Protein AF-A0A073IUQ6-F1 (afdb_monomer_lite)

Organism: NCBI:txid2754

Radius of gyration: 14.91 Å; chains: 1; bounding box: 53×24×24 Å

pLDDT: mean 89.19, std 12.93, range [38.78, 98.38]

InterPro domains:
  IPR021791 Phage tail tube protein, GTA-gp10 [PF11836] (2-70)

Secondary structure (DSSP, 8-state):
-EEEEETTEEEEE---HHHHHHHHHHHT-S-HHHHHHHHHTT---HHHHHHHHHHHHTTT-TT--HHHHHHHHHT-TTHHHHHHHHHHHHHHHHHHHHHHHHHTTTTT--

Sequence (110 aa):
MITVKFNGVEYEIEYGHNAVCAIEDALGVENIMTVLKGAFNGKSSFRVMRAVIWAGMLGKRRSITLEDVGDIMDSDKNSFEVAQDAFAELYKSVMATLSVAKTDKTDTKN

Structure (mmCIF, N/CA/C/O backbone):
data_AF-A0A073IUQ6-F1
#
_entry.id   AF-A0A073IUQ6-F1
#
loop_
_atom_site.group_PDB
_atom_site.id
_atom_site.type_symbol
_atom_site.label_atom_id
_atom_site.label_alt_id
_atom_site.label_comp_id
_atom_site.label_asym_id
_atom_site.label_entity_id
_atom_site.label_seq_id
_atom_site.pdbx_PDB_ins_code
_atom_site.Cartn_x
_atom_site.Cartn_y
_atom_site.Cartn_z
_atom_site.occupancy
_atom_site.B_iso_or_equiv
_atom_site.auth_seq_id
_atom_site.auth_comp_id
_atom_site.auth_asym_id
_atom_site.auth_atom_id
_atom_site.pdbx_PDB_model_num
ATOM 1 N N . MET A 1 1 ? 4.870 -1.431 12.176 1.00 88.81 1 MET A N 1
ATOM 2 C CA . MET A 1 1 ? 3.399 -1.519 12.263 1.00 88.81 1 MET A CA 1
ATOM 3 C C . MET A 1 1 ? 2.876 -0.139 12.590 1.00 88.81 1 MET A C 1
ATOM 5 O O . MET A 1 1 ? 3.387 0.472 13.524 1.00 88.81 1 MET A O 1
ATOM 9 N N . ILE A 1 2 ? 1.891 0.332 11.832 1.00 95.25 2 ILE A N 1
ATOM 10 C CA . ILE A 1 2 ? 1.185 1.593 12.087 1.00 95.25 2 ILE A CA 1
ATOM 11 C C . ILE A 1 2 ? -0.323 1.377 11.948 1.00 95.25 2 ILE A C 1
ATOM 13 O O . ILE A 1 2 ? -0.761 0.387 11.358 1.00 95.25 2 ILE A O 1
ATOM 17 N N . THR A 1 3 ? -1.103 2.317 12.470 1.00 96.88 3 THR A N 1
ATOM 18 C CA . THR A 1 3 ? -2.551 2.369 12.261 1.00 96.88 3 THR A CA 1
ATOM 19 C C . THR A 1 3 ? -2.859 3.474 11.266 1.00 96.88 3 THR A C 1
ATOM 21 O O . THR A 1 3 ? -2.426 4.610 11.447 1.00 96.88 3 THR A O 1
ATOM 24 N N . VAL A 1 4 ? -3.613 3.137 10.227 1.00 95.19 4 VAL A N 1
ATOM 25 C CA . VAL A 1 4 ? -4.135 4.080 9.237 1.00 95.19 4 VAL A CA 1
ATOM 26 C C . VAL A 1 4 ? -5.645 4.192 9.374 1.00 95.19 4 VAL A C 1
ATOM 28 O O . VAL A 1 4 ? -6.307 3.236 9.778 1.00 95.19 4 VAL A O 1
ATOM 31 N N . LYS A 1 5 ? -6.206 5.355 9.050 1.00 96.00 5 LYS A N 1
ATOM 32 C CA . LYS A 1 5 ? -7.632 5.624 9.228 1.00 96.00 5 LYS A CA 1
ATOM 33 C C . LYS A 1 5 ? -8.275 5.970 7.895 1.00 96.00 5 LY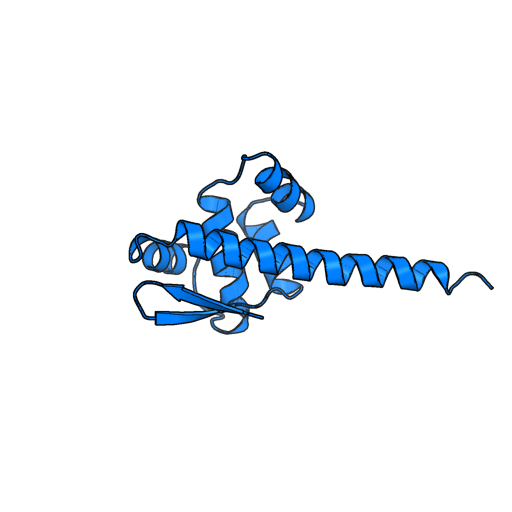S A C 1
ATOM 35 O O . LYS A 1 5 ? -7.855 6.930 7.266 1.00 96.00 5 LYS A O 1
ATOM 40 N N . PHE A 1 6 ? -9.295 5.207 7.512 1.00 94.31 6 PHE A N 1
ATOM 41 C CA . PHE A 1 6 ? -10.130 5.475 6.342 1.00 94.31 6 PHE A CA 1
ATOM 42 C C . PHE A 1 6 ? -11.581 5.653 6.784 1.00 94.31 6 PHE A C 1
ATOM 44 O O . PHE A 1 6 ? -12.149 4.769 7.426 1.00 94.31 6 PHE A O 1
ATOM 51 N N . ASN A 1 7 ? -12.171 6.803 6.470 1.00 92.44 7 ASN A N 1
ATOM 52 C CA . ASN A 1 7 ? -13.554 7.177 6.757 1.00 92.44 7 ASN A CA 1
ATOM 53 C C . ASN A 1 7 ? -13.969 6.884 8.213 1.00 92.44 7 ASN A C 1
ATOM 55 O O . ASN A 1 7 ? -15.005 6.287 8.498 1.00 92.44 7 ASN A O 1
ATOM 59 N N . GLY A 1 8 ? -13.107 7.246 9.165 1.00 90.81 8 GLY A N 1
ATOM 60 C CA . GLY A 1 8 ? -13.369 7.015 10.587 1.00 90.81 8 GLY A CA 1
ATOM 61 C C . GLY A 1 8 ? -12.988 5.625 11.108 1.00 90.81 8 GLY A C 1
ATOM 62 O O . GLY A 1 8 ? -12.886 5.468 12.323 1.00 90.81 8 GLY A O 1
ATOM 63 N N . VAL A 1 9 ? -12.725 4.653 10.233 1.00 94.75 9 VAL A N 1
ATOM 64 C CA . VAL A 1 9 ? -12.365 3.275 10.592 1.00 94.75 9 VAL A CA 1
ATOM 65 C C . VAL A 1 9 ? -10.850 3.110 10.614 1.00 94.75 9 VAL A C 1
ATOM 67 O O . VAL A 1 9 ? -10.156 3.509 9.681 1.00 94.75 9 VAL A O 1
ATOM 70 N N . GLU A 1 10 ? -10.340 2.512 11.684 1.00 95.81 10 GLU A N 1
ATOM 71 C CA . GLU A 1 10 ? -8.915 2.249 11.866 1.00 95.81 10 GLU A CA 1
ATOM 72 C C . GLU A 1 10 ? -8.526 0.865 11.343 1.00 95.81 10 GLU A C 1
ATOM 74 O O . GLU A 1 10 ? -9.211 -0.139 11.567 1.00 95.81 10 GLU A O 1
ATOM 79 N N . TYR A 1 11 ? -7.394 0.818 10.651 1.00 95.81 11 TYR A N 1
ATOM 80 C CA . TYR A 1 11 ? -6.815 -0.386 10.084 1.00 95.81 11 TYR A CA 1
ATOM 81 C C . TYR A 1 11 ? -5.352 -0.482 10.488 1.00 95.81 11 TYR A C 1
ATOM 83 O O . TYR A 1 11 ? -4.562 0.434 10.266 1.00 95.81 11 TYR A O 1
ATOM 91 N N . GLU A 1 12 ? -4.985 -1.620 11.059 1.00 96.31 12 GLU A N 1
ATOM 92 C CA . GLU A 1 12 ? -3.588 -1.942 11.322 1.00 96.31 12 GLU A CA 1
ATOM 93 C C . GLU A 1 12 ? -2.908 -2.398 10.032 1.00 96.31 12 GLU A C 1
ATOM 95 O O . GLU A 1 12 ? -3.426 -3.269 9.323 1.00 96.31 12 GLU A O 1
ATOM 100 N N . ILE A 1 13 ? -1.731 -1.836 9.759 1.00 96.50 13 ILE A N 1
ATOM 101 C CA . ILE A 1 13 ? -0.875 -2.251 8.651 1.00 96.50 13 ILE A CA 1
ATOM 102 C C . ILE A 1 13 ? 0.546 -2.573 9.121 1.00 96.50 13 ILE A C 1
ATOM 104 O O . ILE A 1 13 ? 1.128 -1.909 9.988 1.00 96.50 13 ILE A O 1
ATOM 108 N N . GLU A 1 14 ? 1.122 -3.614 8.527 1.00 95.44 14 GLU A N 1
ATOM 109 C CA . GLU A 1 14 ? 2.458 -4.111 8.842 1.00 95.44 14 GLU A CA 1
ATOM 110 C C . GLU A 1 14 ? 3.165 -4.626 7.585 1.00 95.44 14 GLU A C 1
ATOM 112 O O . GLU A 1 14 ? 2.602 -5.404 6.816 1.00 95.44 14 GLU A O 1
ATOM 117 N N . TYR A 1 15 ? 4.434 -4.246 7.412 1.00 96.44 15 TYR A N 1
ATOM 118 C CA . TYR A 1 15 ? 5.253 -4.677 6.280 1.00 96.44 15 TYR A CA 1
ATOM 119 C C . TYR A 1 15 ? 6.344 -5.656 6.709 1.00 96.44 15 TYR A C 1
ATOM 121 O O . TYR A 1 15 ? 7.486 -5.279 6.970 1.00 96.44 15 TYR A O 1
ATOM 129 N N . GLY A 1 16 ? 5.973 -6.934 6.774 1.00 92.94 16 GLY A N 1
ATOM 130 C CA . GLY A 1 16 ? 6.921 -8.050 6.819 1.00 92.94 16 GLY A CA 1
ATOM 131 C C . GLY A 1 16 ? 7.268 -8.575 5.419 1.00 92.94 16 GLY A C 1
ATOM 132 O O . GLY A 1 16 ? 6.760 -8.076 4.416 1.00 92.94 16 GLY A O 1
ATOM 133 N N . HIS A 1 17 ? 8.075 -9.638 5.347 1.00 93.06 17 HIS A N 1
ATOM 134 C CA . HIS A 1 17 ? 8.494 -10.260 4.078 1.00 93.06 17 HIS A CA 1
ATOM 135 C C . HIS A 1 17 ? 7.322 -10.569 3.136 1.00 93.06 17 HIS A C 1
ATOM 137 O O . HIS A 1 17 ? 7.342 -10.167 1.980 1.00 93.06 17 HIS A O 1
ATOM 143 N N . ASN A 1 18 ? 6.261 -11.204 3.644 1.00 94.56 18 ASN A N 1
ATOM 144 C CA . ASN A 1 18 ? 5.112 -11.567 2.810 1.00 94.56 18 ASN A CA 1
ATOM 145 C C . ASN A 1 18 ? 4.370 -10.345 2.253 1.00 94.56 18 ASN A C 1
ATOM 147 O O . ASN A 1 18 ? 3.811 -10.431 1.168 1.00 94.56 18 ASN A O 1
ATOM 151 N N . ALA A 1 19 ? 4.352 -9.224 2.979 1.00 96.50 19 ALA A N 1
ATOM 152 C CA . ALA A 1 19 ? 3.744 -7.996 2.477 1.00 96.50 19 ALA A CA 1
ATOM 153 C C . ALA A 1 19 ? 4.588 -7.411 1.337 1.00 96.50 19 ALA A C 1
ATOM 155 O O . ALA A 1 19 ? 4.046 -7.012 0.313 1.00 96.50 19 ALA A O 1
ATOM 156 N N . VAL A 1 20 ? 5.917 -7.419 1.478 1.00 96.12 20 VAL A N 1
ATOM 157 C CA . VAL A 1 20 ? 6.829 -6.973 0.415 1.00 96.12 20 VAL A CA 1
ATOM 158 C C . VAL A 1 20 ? 6.668 -7.831 -0.842 1.00 96.12 20 VAL A C 1
ATOM 160 O O . VAL A 1 20 ? 6.444 -7.272 -1.912 1.00 96.12 20 VAL A O 1
ATOM 163 N N . CYS A 1 21 ? 6.679 -9.161 -0.711 1.00 96.25 21 CYS A N 1
ATOM 164 C CA . CYS A 1 21 ? 6.465 -10.059 -1.850 1.00 96.25 21 CYS A CA 1
ATOM 165 C C . CYS A 1 21 ? 5.079 -9.867 -2.479 1.00 96.25 21 CYS A C 1
ATOM 167 O O . CYS A 1 21 ? 4.961 -9.814 -3.695 1.00 96.25 21 CYS A O 1
ATOM 169 N N . ALA A 1 22 ? 4.033 -9.665 -1.671 1.00 97.44 22 ALA A N 1
ATOM 170 C CA . ALA A 1 22 ? 2.697 -9.394 -2.197 1.00 97.44 22 ALA A CA 1
ATOM 171 C C . ALA A 1 22 ? 2.655 -8.112 -3.050 1.00 97.44 22 ALA A C 1
ATOM 173 O O . ALA A 1 22 ? 1.973 -8.080 -4.073 1.00 97.44 22 ALA A O 1
ATOM 174 N N . ILE A 1 23 ? 3.393 -7.062 -2.667 1.00 97.31 23 ILE A N 1
ATOM 175 C CA . ILE A 1 23 ? 3.520 -5.839 -3.478 1.00 97.31 23 ILE A CA 1
ATOM 176 C C . ILE A 1 23 ? 4.221 -6.145 -4.804 1.00 97.31 23 ILE A C 1
ATOM 178 O O . ILE A 1 23 ? 3.777 -5.669 -5.849 1.00 97.31 23 ILE A O 1
ATOM 182 N N . GLU A 1 24 ? 5.308 -6.916 -4.763 1.00 97.19 24 GLU A N 1
ATOM 183 C CA . GLU A 1 24 ? 6.070 -7.319 -5.949 1.00 97.19 24 GLU A CA 1
ATOM 184 C C . GLU A 1 24 ? 5.193 -8.101 -6.934 1.00 97.19 24 GLU A C 1
ATOM 186 O O . GLU A 1 24 ? 5.080 -7.709 -8.100 1.00 97.19 24 GLU A O 1
ATOM 191 N N . ASP A 1 25 ? 4.479 -9.111 -6.436 1.00 97.75 25 ASP A N 1
ATOM 192 C CA . ASP A 1 25 ? 3.556 -9.943 -7.208 1.00 97.75 25 ASP A CA 1
ATOM 193 C C . ASP A 1 25 ? 2.413 -9.113 -7.810 1.00 97.75 25 ASP A C 1
ATOM 195 O O . ASP A 1 25 ? 2.125 -9.204 -9.005 1.00 97.75 25 ASP A O 1
ATOM 199 N N . ALA A 1 26 ? 1.775 -8.255 -7.006 1.00 97.19 26 ALA A N 1
ATOM 200 C CA . ALA A 1 26 ? 0.637 -7.446 -7.444 1.00 97.19 26 ALA A CA 1
ATOM 201 C C . ALA A 1 26 ? 1.007 -6.405 -8.509 1.00 97.19 26 ALA A C 1
ATOM 203 O O . ALA A 1 26 ? 0.166 -6.025 -9.328 1.00 97.19 26 ALA A O 1
ATOM 204 N N . LEU A 1 27 ? 2.247 -5.913 -8.489 1.00 95.88 27 LEU A N 1
ATOM 205 C CA . LEU A 1 27 ? 2.737 -4.914 -9.437 1.00 95.88 27 LEU A CA 1
ATOM 206 C C . LEU A 1 27 ? 3.535 -5.525 -10.596 1.00 95.88 27 LEU A C 1
ATOM 208 O O . LEU A 1 27 ? 3.877 -4.794 -11.527 1.00 95.88 27 LEU A O 1
ATOM 212 N N . GLY A 1 28 ? 3.815 -6.832 -10.563 1.00 95.62 28 GLY A N 1
ATOM 213 C CA . GLY A 1 28 ? 4.615 -7.521 -11.574 1.00 95.62 28 GLY A CA 1
ATOM 214 C C . GLY A 1 28 ? 6.052 -7.006 -11.636 1.00 95.62 28 GLY A C 1
ATOM 215 O O . GLY A 1 28 ? 6.600 -6.832 -12.724 1.00 95.62 28 GLY A O 1
ATOM 216 N N . VAL A 1 29 ? 6.644 -6.695 -10.482 1.00 94.81 29 VAL A N 1
ATOM 217 C CA . VAL A 1 29 ? 8.022 -6.199 -10.377 1.00 94.81 29 VAL A CA 1
ATOM 218 C C . VAL A 1 29 ? 8.901 -7.229 -9.683 1.00 94.81 29 VAL A C 1
ATOM 220 O O . VAL A 1 29 ? 8.500 -7.840 -8.706 1.00 94.81 29 VAL A O 1
ATOM 223 N N . GLU A 1 30 ? 10.138 -7.377 -10.147 1.00 92.00 30 GLU A N 1
ATOM 224 C CA . GLU A 1 30 ? 11.082 -8.353 -9.579 1.00 92.00 30 GLU A CA 1
ATOM 225 C C . GLU A 1 30 ? 11.734 -7.888 -8.267 1.00 92.00 30 GLU A C 1
ATOM 227 O O . GLU A 1 30 ? 12.427 -8.658 -7.607 1.00 92.00 30 GLU A O 1
ATOM 232 N N . ASN A 1 31 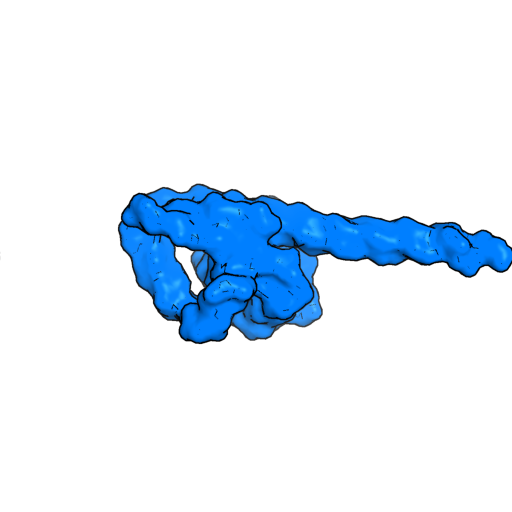? 11.615 -6.597 -7.937 1.00 92.00 31 ASN A N 1
ATOM 233 C CA . ASN A 1 31 ? 12.307 -6.003 -6.800 1.00 92.00 31 ASN A CA 1
ATOM 234 C C . ASN A 1 31 ? 11.568 -4.770 -6.269 1.00 92.00 31 ASN A C 1
ATOM 236 O O . ASN A 1 31 ? 11.369 -3.787 -6.995 1.00 92.00 31 ASN A O 1
ATOM 240 N N . ILE A 1 32 ? 11.265 -4.773 -4.973 1.00 94.25 32 ILE A N 1
ATOM 241 C CA . ILE A 1 32 ? 10.594 -3.687 -4.256 1.00 94.25 32 ILE A CA 1
ATOM 242 C C . ILE A 1 32 ? 11.306 -2.335 -4.388 1.00 94.25 32 ILE A C 1
ATOM 244 O O . ILE A 1 32 ? 10.659 -1.288 -4.429 1.00 94.25 32 ILE A O 1
ATOM 248 N N . MET A 1 33 ? 12.632 -2.313 -4.553 1.00 93.38 33 MET A N 1
ATOM 249 C CA . MET A 1 33 ? 13.396 -1.080 -4.766 1.00 93.38 33 MET A CA 1
ATOM 250 C C . MET A 1 33 ? 12.980 -0.340 -6.040 1.00 93.38 33 MET A C 1
ATOM 252 O O . MET A 1 33 ? 13.134 0.881 -6.103 1.00 93.38 33 MET A O 1
ATOM 256 N N . THR A 1 34 ? 12.444 -1.038 -7.044 1.00 91.81 34 THR A N 1
ATOM 257 C CA . THR A 1 34 ? 11.881 -0.420 -8.254 1.00 91.81 34 THR A CA 1
ATOM 258 C C . THR A 1 34 ? 10.652 0.417 -7.909 1.00 91.81 34 THR A C 1
ATOM 260 O O . THR A 1 34 ? 10.539 1.556 -8.365 1.00 91.81 34 THR A O 1
ATOM 263 N N . VAL A 1 35 ? 9.780 -0.104 -7.042 1.00 92.62 35 VAL A N 1
ATOM 264 C CA . VAL A 1 35 ? 8.598 0.610 -6.535 1.00 92.62 35 VAL A CA 1
ATOM 265 C C . VAL A 1 35 ? 9.034 1.810 -5.703 1.00 92.62 35 VAL A C 1
ATOM 267 O O . VAL A 1 35 ? 8.585 2.929 -5.956 1.00 92.62 35 VAL A O 1
ATOM 270 N N . LEU A 1 36 ? 9.971 1.600 -4.771 1.00 92.31 36 LEU A N 1
ATOM 271 C CA . LEU A 1 36 ? 10.438 2.656 -3.875 1.00 92.31 36 LEU A CA 1
ATOM 272 C C . LEU A 1 36 ? 11.060 3.825 -4.650 1.00 92.31 36 LEU A C 1
ATOM 274 O O . LEU A 1 36 ? 10.669 4.975 -4.464 1.00 92.31 36 LEU A O 1
ATOM 278 N N . LYS A 1 37 ? 11.973 3.544 -5.586 1.00 89.19 37 LYS A N 1
ATOM 279 C CA . LYS A 1 37 ? 12.594 4.573 -6.439 1.00 89.19 37 LYS A CA 1
ATOM 280 C C . LY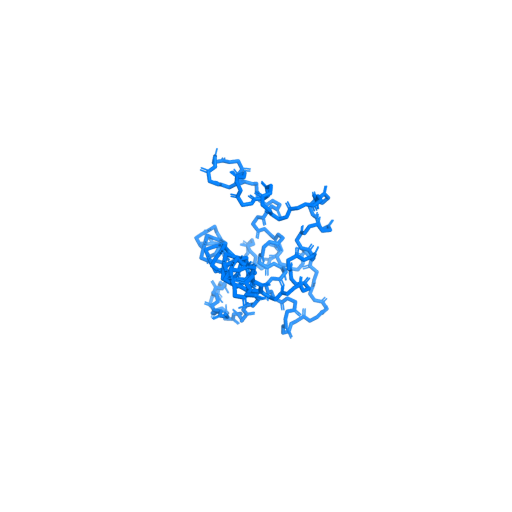S A 1 37 ? 11.587 5.253 -7.366 1.00 89.19 37 LYS A C 1
ATOM 282 O O . LYS A 1 37 ? 11.712 6.448 -7.624 1.00 89.19 37 LYS A O 1
ATOM 287 N N . GLY A 1 38 ? 10.613 4.508 -7.891 1.00 85.69 38 GLY A N 1
ATOM 288 C CA . GLY A 1 38 ? 9.555 5.057 -8.738 1.00 85.69 38 GLY A CA 1
ATOM 289 C C . GLY A 1 38 ? 8.747 6.132 -8.014 1.00 85.69 38 GLY A C 1
ATOM 290 O O . GLY A 1 38 ? 8.531 7.212 -8.565 1.00 85.69 38 GLY A O 1
ATOM 291 N N . ALA A 1 39 ? 8.387 5.875 -6.758 1.00 82.62 39 ALA A N 1
ATOM 292 C CA . ALA A 1 39 ? 7.633 6.814 -5.941 1.00 82.62 39 ALA A CA 1
ATOM 293 C C . ALA A 1 39 ? 8.393 8.118 -5.662 1.00 82.62 39 ALA A C 1
ATOM 295 O O . ALA A 1 39 ? 7.838 9.198 -5.856 1.00 82.62 39 ALA A O 1
ATOM 296 N N . PHE A 1 40 ? 9.681 8.037 -5.300 1.00 75.69 40 PHE A N 1
ATOM 297 C CA . PHE A 1 40 ? 10.514 9.228 -5.067 1.00 75.69 40 PHE A CA 1
ATOM 298 C C . PHE A 1 40 ? 10.696 10.100 -6.313 1.00 75.69 40 PHE A C 1
ATOM 300 O O . PHE A 1 40 ? 10.886 11.306 -6.199 1.00 75.69 40 PHE A O 1
ATOM 307 N N . ASN A 1 41 ? 10.588 9.511 -7.504 1.00 80.38 41 ASN A N 1
ATOM 308 C CA . ASN A 1 41 ? 10.664 10.233 -8.772 1.00 80.38 41 ASN A CA 1
ATOM 309 C C . ASN A 1 41 ? 9.303 10.783 -9.239 1.00 80.38 41 ASN A C 1
ATOM 311 O O . ASN A 1 41 ? 9.155 11.118 -10.415 1.00 80.38 41 ASN A O 1
ATOM 315 N N . GLY A 1 42 ? 8.292 10.818 -8.364 1.00 73.19 42 GLY A N 1
ATOM 316 C CA . GLY A 1 42 ? 6.948 11.295 -8.697 1.00 73.19 42 GLY A CA 1
ATOM 317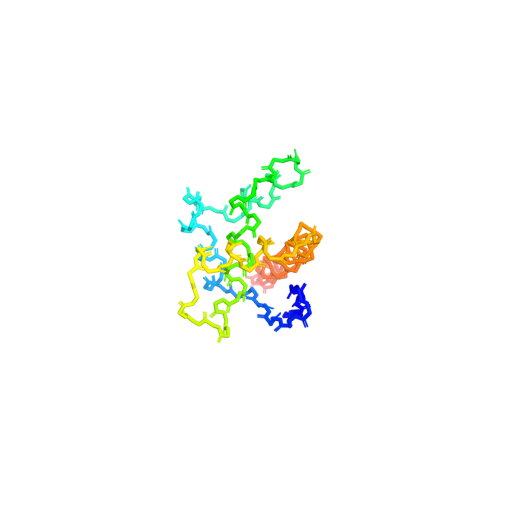 C C . GLY A 1 42 ? 6.174 10.371 -9.643 1.00 73.19 42 GLY A C 1
ATOM 318 O O . GLY A 1 42 ? 5.186 10.794 -10.234 1.00 73.19 42 GLY A O 1
ATOM 319 N N . LYS A 1 43 ? 6.601 9.110 -9.806 1.00 74.12 43 LYS A N 1
ATOM 320 C CA . LYS A 1 43 ? 5.943 8.111 -10.670 1.00 74.12 43 LYS A CA 1
ATOM 321 C C . LYS A 1 43 ? 5.024 7.162 -9.892 1.00 74.12 43 LYS A C 1
ATOM 323 O O . LYS A 1 43 ? 4.738 6.061 -10.363 1.00 74.12 43 LYS A O 1
ATOM 328 N N . SER A 1 44 ? 4.569 7.557 -8.703 1.00 76.75 44 SER A N 1
ATOM 329 C CA . SER A 1 44 ? 3.582 6.777 -7.949 1.00 76.75 44 SER A CA 1
ATOM 330 C C . SER A 1 44 ? 2.246 6.764 -8.681 1.00 76.75 44 SER A C 1
ATOM 332 O O . SER A 1 44 ? 1.670 7.811 -8.959 1.00 76.75 44 SER A O 1
ATOM 334 N N . SER A 1 45 ? 1.741 5.568 -8.973 1.00 88.12 45 SER A N 1
ATOM 335 C CA . SER A 1 45 ? 0.399 5.379 -9.524 1.00 88.12 45 SER A CA 1
ATOM 336 C C . SER A 1 45 ? -0.588 4.982 -8.426 1.00 88.12 45 SER A C 1
ATOM 338 O O . SER A 1 45 ? -0.193 4.415 -7.407 1.00 88.12 45 SER A O 1
ATOM 340 N N . PHE A 1 46 ? -1.885 5.184 -8.664 1.00 91.31 46 PHE A N 1
ATOM 341 C CA . PHE A 1 46 ? -2.940 4.682 -7.773 1.00 91.31 46 PHE A CA 1
ATOM 342 C C . PHE A 1 46 ? -2.850 3.167 -7.544 1.00 91.31 46 PHE A C 1
ATOM 344 O O . PHE A 1 46 ? -3.139 2.686 -6.453 1.00 91.31 46 PHE A O 1
ATOM 351 N N . ARG A 1 47 ? -2.363 2.407 -8.538 1.00 94.00 47 ARG A N 1
ATOM 352 C CA . ARG A 1 47 ? -2.122 0.963 -8.389 1.00 94.00 47 ARG A CA 1
ATOM 353 C C . ARG A 1 47 ? -1.067 0.668 -7.326 1.00 94.00 47 ARG A C 1
ATOM 355 O O . ARG A 1 47 ? -1.254 -0.255 -6.544 1.00 94.00 47 ARG A O 1
ATOM 362 N N . VAL A 1 48 ? 0.002 1.467 -7.276 1.00 94.88 48 VAL A N 1
ATOM 363 C CA . VAL A 1 48 ? 1.042 1.351 -6.242 1.00 94.88 48 VAL A CA 1
ATOM 364 C C . VAL A 1 48 ? 0.454 1.663 -4.872 1.00 94.88 48 VAL A C 1
ATOM 366 O O . VAL A 1 48 ? 0.626 0.871 -3.956 1.00 94.88 48 VAL A O 1
ATOM 369 N N . MET A 1 49 ? -0.285 2.766 -4.735 1.00 94.94 49 MET A N 1
ATOM 370 C CA . MET A 1 49 ? -0.907 3.150 -3.459 1.00 94.94 49 MET A CA 1
ATOM 371 C C . MET A 1 49 ? -1.839 2.058 -2.929 1.00 94.94 49 MET A C 1
ATOM 373 O O . MET A 1 49 ? -1.709 1.641 -1.778 1.00 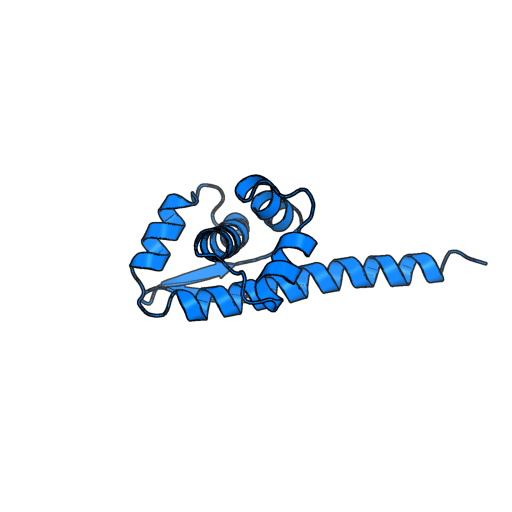94.94 49 MET A O 1
ATOM 377 N N . ARG A 1 50 ? -2.711 1.532 -3.796 1.00 97.19 50 ARG A N 1
ATOM 378 C CA . ARG A 1 50 ? -3.629 0.439 -3.463 1.00 97.19 50 ARG A CA 1
ATOM 379 C C . ARG A 1 50 ? -2.885 -0.829 -3.054 1.00 97.19 50 ARG A C 1
ATOM 381 O O . ARG A 1 50 ? -3.230 -1.429 -2.042 1.00 97.19 50 ARG A O 1
ATOM 388 N N . ALA A 1 51 ? -1.846 -1.214 -3.798 1.00 97.62 51 ALA A N 1
ATOM 389 C CA . ALA A 1 51 ? -1.042 -2.396 -3.488 1.00 97.62 51 ALA A CA 1
ATOM 390 C C . ALA A 1 51 ? -0.309 -2.271 -2.145 1.00 97.62 51 ALA A C 1
ATOM 392 O O . ALA A 1 51 ? -0.260 -3.236 -1.388 1.00 97.62 51 ALA A O 1
ATOM 393 N N . VAL A 1 52 ? 0.214 -1.084 -1.830 1.00 96.81 52 VAL A N 1
ATOM 394 C CA . VAL A 1 52 ? 0.906 -0.801 -0.566 1.00 96.81 52 VAL A CA 1
ATOM 395 C C . VAL A 1 52 ? -0.054 -0.953 0.614 1.00 96.81 52 VAL A C 1
ATOM 397 O O . VAL A 1 52 ? 0.219 -1.742 1.516 1.00 96.81 52 VAL A O 1
ATOM 400 N N . ILE A 1 53 ? -1.214 -0.289 0.577 1.00 97.56 53 ILE A N 1
ATOM 401 C CA . ILE A 1 53 ? -2.221 -0.411 1.642 1.00 97.56 53 ILE A CA 1
ATOM 402 C C . ILE A 1 53 ? -2.692 -1.860 1.789 1.00 97.56 53 ILE A C 1
ATOM 404 O O . ILE A 1 53 ? -2.703 -2.398 2.897 1.00 97.56 53 ILE A O 1
ATOM 408 N N . TRP A 1 54 ? -3.034 -2.506 0.675 1.00 98.38 54 TRP A N 1
ATOM 409 C CA . TRP A 1 54 ? -3.510 -3.884 0.667 1.00 98.38 54 TRP A CA 1
ATOM 410 C C . TRP A 1 54 ? -2.509 -4.845 1.296 1.00 98.38 54 TRP A C 1
ATOM 412 O O . TRP A 1 54 ? -2.857 -5.576 2.225 1.00 98.38 54 TRP A O 1
ATOM 422 N N . ALA A 1 55 ? -1.254 -4.797 0.858 1.00 97.94 55 ALA A N 1
ATOM 423 C CA . ALA A 1 55 ? -0.218 -5.664 1.388 1.00 97.94 55 ALA A CA 1
ATOM 424 C C . ALA A 1 55 ? 0.036 -5.423 2.881 1.00 97.94 55 ALA A C 1
ATOM 426 O O . ALA A 1 55 ? 0.226 -6.382 3.629 1.00 97.94 55 ALA A O 1
ATOM 427 N N . GLY A 1 56 ? -0.023 -4.165 3.327 1.00 97.31 56 GLY A N 1
ATOM 428 C CA . GLY A 1 56 ? 0.063 -3.821 4.743 1.00 97.31 56 GLY A CA 1
ATOM 429 C C . GLY A 1 56 ? -1.078 -4.429 5.567 1.00 97.31 56 GLY A C 1
ATOM 430 O O . GLY A 1 56 ? -0.846 -4.934 6.666 1.00 97.31 56 GLY A O 1
ATOM 431 N N . MET A 1 57 ? -2.303 -4.444 5.032 1.00 97.62 57 MET A N 1
ATOM 432 C CA . MET A 1 57 ? -3.479 -5.010 5.705 1.00 97.62 57 MET A CA 1
ATOM 433 C C . MET A 1 57 ? -3.466 -6.544 5.767 1.00 97.62 57 MET A C 1
ATOM 435 O O . MET A 1 57 ? -4.043 -7.114 6.700 1.00 97.62 57 MET A O 1
ATOM 439 N N . LEU A 1 58 ? -2.787 -7.234 4.839 1.00 96.38 58 LEU A N 1
ATOM 440 C CA . LEU A 1 58 ? -2.712 -8.705 4.815 1.00 96.38 58 LEU A CA 1
ATOM 441 C C . LEU A 1 58 ? -2.174 -9.307 6.120 1.00 96.38 58 LEU A C 1
ATOM 443 O O . LEU A 1 58 ? -2.491 -10.456 6.434 1.00 96.38 58 LEU A O 1
ATOM 447 N N . GLY A 1 59 ? -1.386 -8.556 6.898 1.00 90.06 59 GLY A N 1
ATOM 448 C CA . GLY A 1 59 ? -0.890 -8.994 8.206 1.00 90.06 59 GLY A CA 1
ATOM 449 C C . GLY A 1 59 ? -2.012 -9.382 9.178 1.00 90.06 59 GLY A C 1
ATOM 450 O O . GLY A 1 59 ? -1.890 -10.381 9.889 1.00 90.06 59 GLY A O 1
ATOM 451 N N . LYS A 1 60 ? -3.129 -8.643 9.159 1.00 93.44 60 LYS A N 1
ATOM 452 C CA . LYS A 1 60 ? -4.286 -8.843 10.054 1.00 93.44 60 LYS A CA 1
ATOM 453 C C . LYS A 1 60 ? -5.549 -9.296 9.327 1.00 93.44 60 LYS A C 1
ATOM 455 O O . LYS A 1 60 ? -6.425 -9.898 9.940 1.00 93.44 60 LYS A O 1
ATOM 460 N N . ARG A 1 61 ? -5.647 -9.039 8.022 1.00 93.25 61 ARG A N 1
ATOM 461 C CA . ARG A 1 61 ? -6.820 -9.322 7.187 1.00 93.25 61 ARG A CA 1
ATOM 462 C C . ARG A 1 61 ? -6.411 -10.172 5.989 1.00 93.25 61 ARG A C 1
ATOM 464 O O . ARG A 1 61 ? -6.317 -9.690 4.871 1.00 93.25 61 ARG A O 1
ATOM 471 N N . ARG A 1 62 ? -6.162 -11.461 6.223 1.00 92.25 62 ARG A N 1
ATOM 472 C CA . ARG A 1 62 ? -5.606 -12.383 5.211 1.00 92.25 62 ARG A CA 1
ATOM 473 C C . ARG A 1 62 ? -6.467 -12.564 3.957 1.00 92.25 62 ARG A C 1
ATOM 475 O O . ARG A 1 62 ? -5.928 -12.945 2.928 1.00 92.25 62 ARG A O 1
ATOM 482 N N . SER A 1 63 ? -7.773 -12.325 4.049 1.00 95.00 63 SER A N 1
ATOM 483 C CA . SER A 1 63 ? -8.725 -12.501 2.947 1.00 95.00 63 SER A CA 1
ATOM 484 C C . SER A 1 63 ? -9.071 -11.207 2.208 1.00 95.00 63 SER A C 1
ATOM 486 O O . SER A 1 63 ? -9.911 -11.254 1.317 1.00 95.00 63 SER A O 1
ATOM 488 N N . ILE A 1 64 ? -8.493 -10.062 2.594 1.00 97.38 64 ILE A N 1
ATOM 489 C CA . ILE A 1 64 ? -8.799 -8.790 1.936 1.00 97.38 64 ILE A CA 1
ATOM 490 C C . ILE A 1 64 ? -8.206 -8.777 0.526 1.00 97.38 64 ILE A C 1
ATOM 492 O O . ILE A 1 64 ? -7.060 -9.185 0.312 1.00 97.38 64 ILE A O 1
ATOM 496 N N . THR A 1 65 ? -8.984 -8.317 -0.443 1.00 97.75 65 THR A N 1
ATOM 497 C CA . THR A 1 65 ? -8.555 -8.212 -1.836 1.00 97.75 65 THR A CA 1
ATOM 498 C C . THR A 1 65 ? -8.069 -6.801 -2.161 1.00 97.75 65 THR A C 1
ATOM 500 O O . THR A 1 65 ? -8.309 -5.846 -1.421 1.00 97.75 65 THR A O 1
ATOM 503 N N . LEU A 1 66 ? -7.374 -6.655 -3.292 1.00 97.88 66 LEU A N 1
ATOM 504 C CA . LEU A 1 66 ? -7.023 -5.336 -3.824 1.00 97.88 66 LEU A CA 1
ATOM 505 C C . LEU A 1 66 ? -8.265 -4.490 -4.118 1.00 97.88 66 LEU A C 1
ATOM 507 O O . LEU A 1 66 ? -8.194 -3.271 -3.995 1.00 97.88 66 LEU A O 1
ATOM 511 N N . GLU A 1 67 ? -9.368 -5.122 -4.525 1.00 98.00 67 GLU A N 1
ATOM 512 C CA . GLU A 1 67 ? -10.610 -4.418 -4.838 1.00 98.00 67 GLU A CA 1
ATOM 513 C C . GLU A 1 67 ? -11.286 -3.906 -3.567 1.00 98.00 67 GLU A C 1
ATOM 515 O O . GLU A 1 67 ? -11.566 -2.716 -3.497 1.00 98.00 67 GLU A O 1
ATOM 520 N N . ASP A 1 68 ? -11.382 -4.732 -2.516 1.00 97.94 68 ASP A N 1
ATOM 521 C CA . ASP A 1 68 ? -11.908 -4.297 -1.211 1.00 97.94 68 ASP A CA 1
ATOM 522 C C . ASP A 1 68 ? -11.142 -3.079 -0.670 1.00 97.94 68 ASP A C 1
ATOM 524 O O . ASP A 1 68 ? -11.714 -2.161 -0.087 1.00 97.94 68 ASP A O 1
ATOM 528 N N . VAL A 1 69 ? -9.819 -3.057 -0.859 1.00 97.50 69 VAL A N 1
ATOM 529 C CA . VAL A 1 69 ? -8.977 -1.923 -0.455 1.00 97.50 69 VAL A CA 1
ATOM 530 C C . VAL A 1 69 ? -9.208 -0.709 -1.347 1.00 97.50 69 VAL A C 1
ATOM 532 O O . VAL A 1 69 ? -9.182 0.410 -0.844 1.00 97.50 69 VAL A O 1
ATOM 535 N N . GLY A 1 70 ? -9.453 -0.915 -2.642 1.00 97.31 70 GLY A N 1
ATOM 536 C CA . GLY A 1 70 ? -9.897 0.141 -3.550 1.00 97.31 70 GLY A CA 1
ATOM 537 C C . GLY A 1 70 ? -11.174 0.805 -3.045 1.00 97.31 70 GLY A C 1
ATOM 538 O O . GLY A 1 70 ? -11.179 2.014 -2.851 1.00 97.31 70 GLY A O 1
ATOM 539 N N . ASP A 1 71 ? -12.188 0.010 -2.707 1.00 97.44 71 ASP A N 1
ATOM 540 C CA . ASP A 1 71 ? -13.460 0.505 -2.171 1.00 97.44 71 ASP A CA 1
ATOM 541 C C . ASP A 1 71 ? -13.274 1.266 -0.847 1.00 97.44 71 ASP A C 1
ATOM 543 O O . ASP A 1 71 ? -13.870 2.325 -0.630 1.00 97.44 71 ASP A O 1
ATOM 547 N N . ILE A 1 72 ? -12.405 0.769 0.043 1.00 96.56 72 ILE A N 1
ATOM 548 C CA . ILE A 1 72 ? -12.053 1.466 1.291 1.00 96.56 72 ILE A CA 1
ATOM 549 C C . ILE A 1 72 ? -11.404 2.821 0.987 1.00 96.56 72 ILE A C 1
ATOM 551 O O . ILE A 1 72 ? -11.769 3.826 1.601 1.00 96.56 72 ILE A O 1
ATOM 555 N N . MET A 1 73 ? -10.456 2.864 0.051 1.00 96.00 73 MET A N 1
ATOM 556 C CA . MET A 1 73 ? -9.770 4.097 -0.337 1.00 96.00 73 MET A CA 1
ATOM 557 C C . MET A 1 73 ? -10.715 5.090 -1.023 1.00 96.00 73 MET A C 1
ATOM 559 O O . MET A 1 73 ? -10.628 6.283 -0.743 1.00 96.00 73 MET A O 1
ATOM 563 N N . ASP A 1 74 ? -11.645 4.623 -1.853 1.00 95.75 74 ASP A N 1
ATOM 564 C CA . ASP A 1 74 ? -12.641 5.467 -2.522 1.00 95.75 74 ASP A CA 1
ATOM 565 C C . ASP A 1 74 ? -13.658 6.061 -1.534 1.00 95.75 74 ASP A C 1
ATOM 567 O O . ASP A 1 74 ? -14.210 7.140 -1.764 1.00 95.75 74 ASP A O 1
ATOM 571 N N . SER A 1 75 ? -13.875 5.394 -0.395 1.00 92.75 75 SER A N 1
ATOM 572 C CA . SER A 1 75 ? -14.757 5.882 0.670 1.00 92.75 75 SER A CA 1
ATOM 573 C C . SER A 1 75 ? -14.192 7.067 1.469 1.00 92.75 75 SER A C 1
ATOM 575 O O . SER A 1 75 ? -14.944 7.712 2.205 1.00 92.75 75 SER A O 1
ATOM 577 N N . ASP A 1 76 ? -12.896 7.382 1.329 1.00 92.50 76 ASP A N 1
ATOM 578 C CA . ASP A 1 76 ? -12.224 8.468 2.049 1.00 92.50 76 ASP A CA 1
ATOM 579 C C . ASP A 1 76 ? -11.564 9.478 1.096 1.00 92.50 76 ASP A C 1
ATOM 581 O O . ASP A 1 76 ? -10.711 9.147 0.274 1.00 92.50 76 ASP A O 1
ATOM 585 N N . LYS A 1 77 ? -11.899 10.762 1.267 1.00 89.38 77 LYS A N 1
ATOM 586 C CA . LYS A 1 77 ? -11.320 11.871 0.492 1.00 89.38 77 LYS A CA 1
ATOM 587 C C . LYS A 1 77 ? -9.829 12.088 0.759 1.00 89.38 77 LYS A C 1
ATOM 589 O O . LYS A 1 77 ? -9.151 12.667 -0.085 1.00 89.38 77 LYS A O 1
A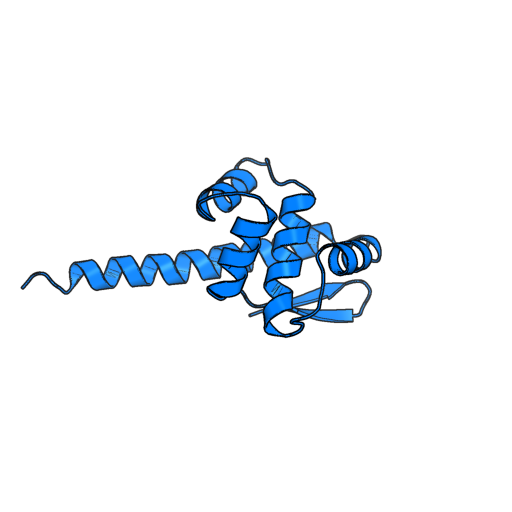TOM 594 N N . ASN A 1 78 ? -9.329 11.624 1.901 1.00 90.06 78 ASN A N 1
ATOM 595 C CA . ASN A 1 78 ? -7.937 11.760 2.320 1.00 90.06 78 ASN A CA 1
ATOM 596 C C . ASN A 1 78 ? -7.124 10.483 2.066 1.00 90.06 78 ASN A C 1
ATOM 598 O O . ASN A 1 78 ? -5.994 10.364 2.537 1.00 90.06 78 ASN A O 1
ATOM 602 N N . SER A 1 79 ? -7.661 9.521 1.309 1.00 91.69 79 SER A N 1
ATOM 603 C CA . SER A 1 79 ? -7.009 8.229 1.063 1.00 91.69 79 SER A CA 1
ATOM 604 C C . SER A 1 79 ? -5.603 8.342 0.467 1.00 91.69 79 SER A C 1
ATOM 606 O O . SER A 1 79 ? -4.763 7.474 0.701 1.00 91.69 79 SER A O 1
ATOM 608 N N . PHE A 1 80 ? -5.317 9.432 -0.248 1.00 89.94 80 PHE A N 1
ATOM 609 C CA . PHE A 1 80 ? -3.986 9.729 -0.767 1.00 89.94 80 PHE A CA 1
ATOM 610 C C . PHE A 1 80 ? -2.957 10.000 0.338 1.00 89.94 80 PHE A C 1
ATOM 612 O O . PHE A 1 80 ? -1.869 9.430 0.299 1.00 89.94 80 PHE A O 1
ATOM 619 N N . GLU A 1 81 ? -3.289 10.834 1.326 1.00 91.25 81 GLU A N 1
ATOM 620 C CA . GLU A 1 81 ? -2.399 11.141 2.458 1.00 91.25 81 GLU A CA 1
ATOM 621 C C . GLU A 1 81 ? -2.139 9.877 3.279 1.00 91.25 81 GLU A C 1
ATOM 623 O O . GLU A 1 81 ? -0.998 9.527 3.572 1.00 91.25 81 GLU A O 1
ATOM 628 N N . VAL A 1 82 ? -3.197 9.105 3.525 1.00 93.94 82 VAL A N 1
ATOM 629 C CA . VAL A 1 82 ? -3.106 7.825 4.231 1.00 93.94 82 VAL A CA 1
ATOM 630 C C . VAL A 1 82 ? -2.200 6.831 3.489 1.00 93.94 82 VAL A C 1
ATOM 632 O O . VAL A 1 82 ? -1.408 6.112 4.103 1.00 93.94 82 VAL A O 1
ATOM 635 N N . ALA A 1 83 ? -2.264 6.802 2.154 1.00 93.50 83 ALA A N 1
ATOM 636 C CA . ALA A 1 83 ? -1.369 5.988 1.339 1.00 93.50 83 ALA A CA 1
ATOM 637 C C . ALA A 1 83 ? 0.096 6.450 1.410 1.00 93.50 83 ALA A C 1
ATOM 639 O O . ALA A 1 83 ? 0.995 5.611 1.325 1.00 93.50 83 ALA A O 1
ATOM 640 N N . GLN A 1 84 ? 0.359 7.748 1.588 1.00 92.12 84 GLN A N 1
ATOM 641 C CA . GLN A 1 84 ? 1.718 8.260 1.789 1.00 92.12 84 GLN A CA 1
ATOM 642 C C . GLN A 1 84 ? 2.301 7.814 3.132 1.00 92.12 84 GLN A C 1
ATOM 644 O O . GLN A 1 84 ? 3.447 7.364 3.164 1.00 92.12 84 GLN A O 1
ATOM 649 N N . ASP A 1 85 ? 1.514 7.852 4.208 1.00 94.19 85 ASP A N 1
ATOM 650 C CA . ASP A 1 85 ? 1.938 7.361 5.526 1.00 94.19 85 ASP A CA 1
ATOM 651 C C . ASP A 1 85 ? 2.263 5.864 5.485 1.00 94.19 85 ASP A C 1
ATOM 653 O O . ASP A 1 85 ? 3.309 5.409 5.959 1.00 94.19 85 ASP A O 1
ATOM 657 N N . ALA A 1 86 ? 1.394 5.091 4.835 1.00 95.69 86 ALA A N 1
ATOM 658 C CA . ALA A 1 86 ? 1.605 3.670 4.614 1.00 95.69 86 ALA A CA 1
ATOM 659 C C . ALA A 1 86 ? 2.870 3.391 3.790 1.00 95.69 86 ALA A C 1
ATOM 661 O O . ALA A 1 86 ? 3.622 2.465 4.099 1.00 95.69 86 ALA A O 1
ATOM 662 N N . PHE A 1 87 ? 3.134 4.204 2.768 1.00 95.12 87 PHE A N 1
ATOM 663 C CA . PHE A 1 87 ? 4.345 4.106 1.964 1.00 95.12 87 PHE A CA 1
ATOM 664 C C . PHE A 1 87 ? 5.611 4.454 2.764 1.00 95.12 87 PHE A C 1
ATOM 666 O O . PHE A 1 87 ? 6.637 3.787 2.614 1.00 95.12 87 PHE A O 1
ATOM 673 N N . ALA A 1 88 ? 5.553 5.461 3.637 1.00 94.00 88 ALA A N 1
ATOM 674 C CA . ALA A 1 88 ? 6.667 5.830 4.506 1.00 94.00 88 ALA A CA 1
ATOM 675 C C . ALA A 1 88 ? 7.040 4.689 5.469 1.00 94.00 88 ALA A C 1
ATOM 677 O O . ALA A 1 88 ? 8.226 4.388 5.639 1.00 94.00 88 ALA A O 1
ATOM 678 N N . GLU A 1 89 ? 6.047 4.004 6.043 1.00 95.69 89 GLU A N 1
ATOM 679 C CA . GLU A 1 89 ? 6.286 2.820 6.875 1.00 95.69 89 GLU A CA 1
ATOM 680 C C . GLU A 1 89 ? 6.864 1.657 6.055 1.00 95.69 89 GLU A C 1
ATOM 682 O O . GLU A 1 89 ? 7.833 1.043 6.498 1.00 95.69 89 GLU A O 1
ATOM 687 N N . LEU A 1 90 ? 6.365 1.394 4.838 1.00 96.00 90 LEU A N 1
ATOM 688 C CA . LEU A 1 90 ? 6.961 0.390 3.943 1.00 96.00 90 LEU A CA 1
ATOM 689 C C . LEU A 1 90 ? 8.445 0.681 3.691 1.00 96.00 90 LEU A C 1
ATOM 691 O O . LEU A 1 90 ? 9.286 -0.208 3.836 1.00 96.00 90 LEU A O 1
ATOM 695 N N . TYR A 1 91 ? 8.778 1.923 3.330 1.00 94.75 91 TYR A N 1
ATOM 696 C CA . TYR A 1 91 ? 10.160 2.337 3.096 1.00 94.75 91 TYR A CA 1
ATOM 697 C C . TYR A 1 91 ? 11.030 2.088 4.332 1.00 94.75 91 TYR A C 1
ATOM 699 O O . TYR A 1 91 ? 12.101 1.488 4.230 1.00 94.75 91 TYR A O 1
ATOM 707 N N . LYS A 1 92 ? 10.554 2.495 5.513 1.00 94.31 92 LYS A N 1
ATOM 708 C CA . LYS A 1 92 ? 11.252 2.276 6.783 1.00 94.31 92 LYS A CA 1
ATOM 709 C C . LYS A 1 92 ? 11.479 0.788 7.057 1.00 94.31 92 LYS A C 1
ATOM 711 O O . LYS A 1 92 ? 12.600 0.414 7.400 1.00 94.31 92 LYS A O 1
ATOM 716 N N . SER A 1 93 ? 10.460 -0.053 6.880 1.00 93.81 93 SER A N 1
ATOM 717 C CA . SER A 1 93 ? 10.555 -1.503 7.080 1.00 93.81 93 SER A CA 1
ATOM 718 C C . SER A 1 93 ? 11.581 -2.142 6.146 1.00 93.81 93 SER A C 1
ATOM 720 O O . SER A 1 93 ? 12.480 -2.837 6.615 1.00 93.81 93 SER A O 1
ATOM 722 N N . VAL A 1 94 ? 11.516 -1.847 4.844 1.00 93.81 94 VAL A N 1
ATOM 723 C CA . VAL A 1 94 ? 12.462 -2.388 3.853 1.00 93.81 94 VAL A CA 1
ATOM 724 C C . VAL A 1 94 ? 13.894 -1.951 4.168 1.00 93.81 94 VAL A C 1
ATOM 726 O O . VAL A 1 94 ? 14.814 -2.772 4.177 1.00 93.81 94 VAL A O 1
ATOM 729 N N . MET A 1 95 ? 14.105 -0.668 4.469 1.00 91.81 95 MET A N 1
ATOM 730 C CA . MET A 1 95 ? 15.443 -0.144 4.751 1.00 91.81 95 MET A CA 1
ATOM 731 C C . MET A 1 95 ? 16.022 -0.684 6.059 1.00 91.81 95 MET A C 1
ATOM 733 O O . MET A 1 95 ? 17.229 -0.926 6.122 1.00 91.81 95 MET A O 1
ATOM 737 N N . ALA A 1 96 ? 15.196 -0.923 7.081 1.00 89.44 96 ALA A N 1
ATOM 738 C CA . ALA A 1 96 ? 15.629 -1.588 8.306 1.00 89.44 96 ALA A CA 1
ATOM 739 C C . ALA A 1 96 ? 16.145 -3.007 8.013 1.00 89.44 96 ALA A C 1
ATOM 741 O O . ALA A 1 96 ? 17.261 -3.343 8.412 1.00 89.44 96 ALA A O 1
ATOM 742 N N . THR A 1 97 ? 15.402 -3.802 7.237 1.00 84.81 97 THR A N 1
ATOM 743 C CA . THR A 1 97 ? 15.810 -5.161 6.841 1.00 84.81 97 THR A CA 1
ATOM 744 C C . THR A 1 97 ? 17.113 -5.163 6.037 1.00 84.81 97 THR A C 1
ATOM 746 O O . THR A 1 97 ? 18.025 -5.938 6.324 1.00 84.81 97 THR A O 1
ATOM 749 N N . LEU A 1 98 ? 17.249 -4.264 5.058 1.00 83.00 98 LEU A N 1
ATOM 750 C CA . LEU A 1 98 ? 18.457 -4.172 4.231 1.00 83.00 98 LEU A CA 1
ATOM 751 C C . LEU A 1 98 ? 19.682 -3.660 5.001 1.00 83.00 98 LEU A C 1
ATOM 753 O O . LEU A 1 98 ? 20.811 -4.009 4.654 1.00 83.00 98 LEU A O 1
ATOM 757 N N . SER A 1 99 ? 19.481 -2.824 6.021 1.00 77.44 99 SER A N 1
ATOM 758 C CA . SER A 1 99 ? 20.578 -2.297 6.841 1.00 77.44 99 SER A CA 1
ATOM 759 C C . SER A 1 99 ? 21.158 -3.373 7.753 1.00 77.44 99 SER A C 1
ATOM 761 O O . SER A 1 99 ? 22.378 -3.483 7.833 1.00 77.44 99 SER A O 1
ATOM 763 N N . VAL A 1 100 ? 20.313 -4.225 8.345 1.00 67.25 100 VAL A N 1
ATOM 764 C CA . VAL A 1 100 ? 20.758 -5.405 9.111 1.00 67.25 100 VAL A CA 1
ATOM 765 C C . VAL A 1 100 ? 21.646 -6.311 8.250 1.00 67.25 100 VAL A C 1
ATOM 767 O O . VAL A 1 100 ? 22.746 -6.668 8.660 1.00 67.25 100 VAL A O 1
ATOM 770 N N . ALA A 1 101 ? 21.253 -6.567 6.998 1.00 64.06 101 ALA A N 1
ATOM 771 C CA . ALA A 1 101 ? 22.036 -7.392 6.075 1.00 64.06 101 ALA A CA 1
ATOM 772 C C . ALA A 1 101 ? 23.415 -6.805 5.693 1.00 64.06 101 ALA A C 1
ATOM 774 O O . ALA A 1 101 ? 24.284 -7.538 5.211 1.00 64.06 101 ALA A O 1
ATOM 775 N N . LYS A 1 102 ? 23.630 -5.489 5.852 1.00 60.31 102 LYS A N 1
ATOM 776 C CA . LYS A 1 102 ? 24.942 -4.857 5.623 1.00 60.31 102 LYS A CA 1
ATOM 777 C C . LYS A 1 102 ? 25.866 -5.006 6.825 1.00 60.31 102 LYS A C 1
ATOM 779 O O . LYS A 1 102 ? 27.058 -5.216 6.621 1.00 60.31 102 LYS A O 1
ATOM 784 N N . THR A 1 103 ? 25.336 -4.922 8.041 1.00 59.47 103 THR A N 1
ATOM 785 C CA . THR A 1 103 ? 26.127 -5.043 9.271 1.00 59.47 103 THR A CA 1
ATOM 786 C C . THR A 1 103 ? 26.707 -6.455 9.409 1.00 59.47 103 THR A C 1
ATOM 788 O O . THR A 1 103 ? 27.918 -6.587 9.560 1.00 59.47 103 THR A O 1
ATOM 791 N N . ASP A 1 104 ? 25.905 -7.498 9.157 1.00 53.47 104 ASP A N 1
ATOM 792 C CA . ASP A 1 104 ? 26.332 -8.909 9.256 1.00 53.47 104 ASP A CA 1
ATOM 793 C C . ASP A 1 104 ? 27.486 -9.294 8.306 1.00 53.47 104 ASP A C 1
ATOM 795 O O . ASP A 1 104 ? 28.286 -10.183 8.603 1.00 53.47 104 ASP A O 1
ATOM 799 N N . LYS A 1 105 ? 27.622 -8.611 7.158 1.00 52.41 105 LYS A N 1
ATOM 800 C CA . LYS A 1 105 ? 28.724 -8.846 6.203 1.00 52.41 105 LYS A CA 1
ATOM 801 C C . LYS A 1 105 ? 30.057 -8.229 6.631 1.00 52.41 105 LYS A C 1
ATOM 803 O O . LYS A 1 105 ? 31.079 -8.524 6.010 1.00 52.41 105 LYS A O 1
ATOM 808 N N . THR A 1 106 ? 30.052 -7.365 7.641 1.00 51.03 106 THR A N 1
ATOM 809 C CA . THR A 1 106 ? 31.260 -6.691 8.141 1.00 51.03 106 THR A CA 1
ATOM 810 C C . THR A 1 106 ? 31.916 -7.492 9.267 1.00 51.03 106 THR A C 1
ATOM 812 O O . THR A 1 106 ? 33.138 -7.484 9.375 1.00 51.03 106 THR A O 1
ATOM 815 N N . ASP A 1 107 ? 31.131 -8.277 10.013 1.00 52.56 107 ASP A N 1
ATOM 816 C CA . ASP A 1 107 ? 31.597 -9.037 11.183 1.00 52.56 107 ASP A CA 1
ATOM 817 C C . ASP A 1 107 ? 32.095 -10.463 10.862 1.00 52.56 107 ASP A C 1
ATOM 819 O O . ASP A 1 107 ? 32.572 -11.171 11.745 1.00 52.56 107 ASP A O 1
ATOM 823 N N . THR A 1 108 ? 32.037 -10.901 9.598 1.00 50.22 108 THR A N 1
ATOM 824 C CA . THR A 1 108 ? 32.477 -12.249 9.163 1.00 50.22 108 THR A CA 1
ATOM 825 C C . THR A 1 108 ? 33.855 -12.298 8.493 1.00 50.22 108 THR A C 1
ATOM 827 O O . THR A 1 108 ? 34.228 -13.322 7.921 1.00 50.22 108 THR A O 1
ATOM 830 N N . LYS A 1 109 ? 34.649 -11.224 8.568 1.00 47.47 109 LYS A N 1
ATOM 831 C CA . LYS A 1 109 ? 36.065 -11.242 8.164 1.00 47.47 109 LYS A CA 1
ATOM 832 C C . LYS A 1 109 ? 36.970 -11.085 9.385 1.00 47.47 109 LYS A C 1
ATOM 834 O O . LYS A 1 109 ? 37.421 -9.978 9.654 1.00 47.47 109 LYS A O 1
ATOM 839 N N . ASN A 1 110 ? 37.242 -12.191 10.073 1.00 38.78 110 ASN A N 1
ATOM 840 C CA . ASN A 1 110 ? 38.403 -12.357 10.953 1.00 38.78 110 ASN A CA 1
ATOM 841 C C . ASN A 1 110 ? 39.122 -13.652 10.584 1.00 38.78 110 ASN A C 1
ATOM 843 O O . ASN A 1 110 ? 38.417 -14.674 10.433 1.00 38.78 110 ASN A O 1
#

Foldseek 3Di:
DDWFDFPNDIAAFDDDPQLQVQLCVQVVHPDSVVLVVCVVVVNDDPSSLLSLRQSRRCVPCVPDDSVNSVVSLVRHPCSVVSSVVSSVNNVVVVVVVVVVVVVVVVPPDD